Protein AF-X0H592-F1 (afdb_monomer)

Solvent-accessible surface area (backbone atoms only — not comparable to full-atom values): 8873 Å² total; per-residue (Å²): 133,90,79,92,79,86,87,85,85,90,78,90,74,86,79,78,84,74,82,66,89,75,81,61,79,75,79,79,50,75,68,54,50,51,51,51,50,52,49,52,42,53,54,46,51,55,49,40,55,50,32,51,54,51,24,54,48,26,53,52,50,26,52,53,40,50,52,52,36,50,53,44,50,53,54,43,58,42,62,71,67,59,55,44,54,52,52,23,58,76,67,79,44,82,75,58,63,68,62,52,50,53,52,40,54,50,37,53,52,50,40,56,53,37,52,55,50,30,52,50,25,52,52,48,23,57,51,30,50,53,52,35,52,54,43,54,52,50,47,53,51,47,52,53,49,51,51,45,72,74,49,84,76,131

Nearest PDB structures (foldseek):
  3zx6-assembly1_B  TM=8.232E-01  e=5.567E-01  Archaeoglobus fulgidus DSM 4304
  4mh6-assembly1_A  TM=8.043E-01  e=6.590E-01  Vibrio parahaemolyticus RIMD 2210633
  5xg2-assembly1_A  TM=4.471E-01  e=2.024E-01  Pyrococcus yayanosii CH1
  7a0g-assembly1_FFF  TM=4.944E-01  e=1.813E+00  Serratia marcescens

Organism: NCBI:txid1089457

Radius of gyration: 38.1 Å; Cα contacts (8 Å, |Δi|>4): 80; chains: 1; bounding box: 82×70×108 Å

Sequence (154 aa):
MSSHRSGGGSHRRHKKHQSSARDAPRPPSPAQILEETQQMLRELQVQSETYTTQYDYHVREARRLQIMMQSASEERALLSGSAAAVHATRQGRMVDHAEMEARREQLDGEIATLELSIQHYQNASASMNRLWQSVETEIRRLQEEIVALRSPLA

Mean predicted aligned error: 12.54 Å

pLDDT: mean 82.94, std 18.69, range [39.75, 98.5]

Secondary structure (DSSP, 8-state):
--------------------TT-SPPPPPHHHHHHHHHHHHHHHHHHHHHHHHHHHHHHHHHHHHHHHHHHHHHHHHHTSSSHHHHHHHHTT----HHHHHHHHHHHHHHHHHHHHHHHHHHHHHHHHHHHHHHHHHHHHHHHHHHHHHH----

Foldseek 3Di:
DDDDDDDDDDDDDDDDDPPDPVPDPDPDDLVRVLVVLVVVLVVLVVVLVVLVVLLVVLVVVLVVLVVVLVVLVVVLVCLPPPNQVVVCVVVVHDDPNVVSVVSNVVSVVSNVVSVVSSVVSVVSSVVSVVVSVVSVVVSVVSVVVSVCSVDVDD

Structure (mmCIF, N/CA/C/O backbone):
data_AF-X0H592-F1
#
_entry.id   AF-X0H592-F1
#
loop_
_atom_site.group_PDB
_atom_site.id
_atom_site.type_symbol
_atom_site.label_atom_id
_atom_site.label_alt_id
_atom_site.label_comp_id
_atom_site.label_asym_id
_atom_site.label_entity_id
_atom_site.label_seq_id
_atom_site.pdbx_PDB_ins_code
_atom_site.Cartn_x
_atom_site.Cartn_y
_atom_site.Cartn_z
_atom_site.occupancy
_atom_site.B_iso_or_equiv
_atom_site.auth_seq_id
_atom_site.auth_comp_id
_atom_site.auth_asym_id
_atom_site.auth_atom_id
_atom_site.pdbx_PDB_model_num
ATOM 1 N N . MET A 1 1 ? -34.184 -59.784 76.851 1.00 41.06 1 MET A N 1
ATOM 2 C CA . MET A 1 1 ? -33.109 -59.328 75.943 1.00 41.06 1 MET A CA 1
ATOM 3 C C . MET A 1 1 ? -33.772 -58.757 74.690 1.00 41.06 1 MET A C 1
ATOM 5 O O . MET A 1 1 ? -34.705 -59.395 74.231 1.00 41.06 1 MET A O 1
ATOM 9 N N . SER A 1 2 ? -33.363 -57.544 74.284 1.00 39.75 2 SER A N 1
ATOM 10 C CA . SER A 1 2 ? -33.411 -56.837 72.972 1.00 39.75 2 SER A CA 1
ATOM 11 C C . SER A 1 2 ? -34.294 -57.386 71.829 1.00 39.75 2 SER A C 1
ATOM 13 O O . SER A 1 2 ? -34.342 -58.588 71.638 1.00 39.75 2 SER A O 1
ATOM 15 N N . SER A 1 3 ? -34.914 -56.642 70.901 1.00 41.69 3 SER A N 1
ATOM 16 C CA . SER A 1 3 ? -35.037 -55.215 70.532 1.00 41.69 3 SER A CA 1
ATOM 17 C C . SER A 1 3 ? -35.847 -55.146 69.205 1.00 41.69 3 SER A C 1
ATOM 19 O O . SER A 1 3 ? -35.764 -56.101 68.446 1.00 41.69 3 SER A O 1
ATOM 21 N N . HIS A 1 4 ? -36.572 -54.037 68.948 1.00 47.72 4 HIS A N 1
ATOM 22 C CA . HIS A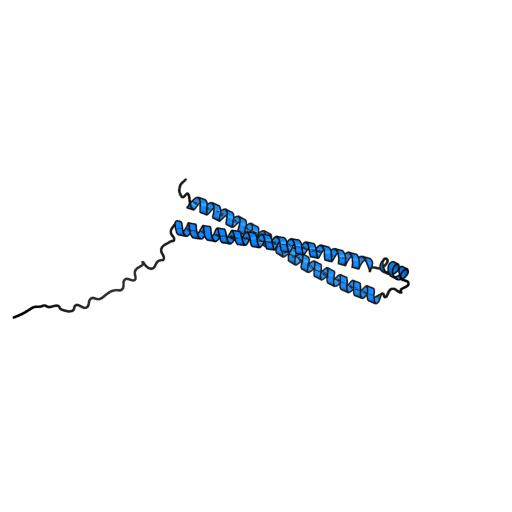 1 4 ? -36.826 -53.286 67.675 1.00 47.72 4 HIS A CA 1
ATOM 23 C C . HIS A 1 4 ? -36.783 -54.003 66.285 1.00 47.72 4 HIS A C 1
ATOM 25 O O . HIS A 1 4 ? -35.933 -54.843 66.063 1.00 47.72 4 HIS A O 1
ATOM 31 N N . ARG A 1 5 ? -37.510 -53.661 65.200 1.00 44.00 5 ARG A N 1
ATOM 32 C CA . ARG A 1 5 ? -38.313 -52.499 64.741 1.00 44.00 5 ARG A CA 1
ATOM 33 C C . ARG A 1 5 ? -38.954 -52.844 63.364 1.00 44.00 5 ARG A C 1
ATOM 35 O O . ARG A 1 5 ? -38.382 -53.638 62.632 1.00 44.00 5 ARG A O 1
ATOM 42 N N . SE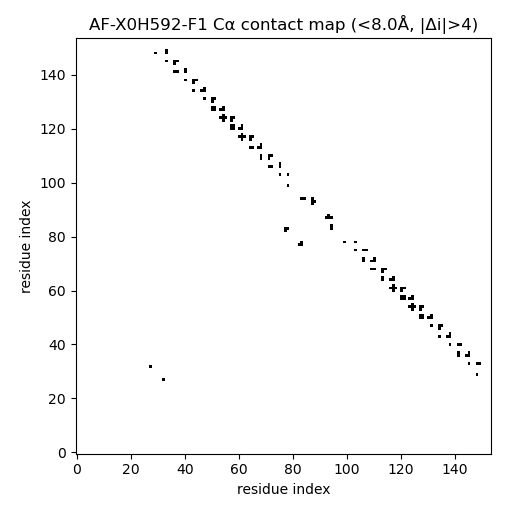R A 1 6 ? -40.071 -52.170 63.043 1.00 43.97 6 SER A N 1
ATOM 43 C CA . SER A 1 6 ? -40.483 -51.508 61.769 1.00 43.97 6 SER A CA 1
ATOM 44 C C . SER A 1 6 ? -40.104 -52.136 60.407 1.00 43.97 6 SER A C 1
ATOM 46 O O . SER A 1 6 ? -38.943 -52.405 60.159 1.00 43.97 6 SER A O 1
ATOM 48 N N . GLY A 1 7 ? -40.980 -52.315 59.410 1.00 41.78 7 GLY A N 1
ATOM 49 C CA . GLY A 1 7 ? -42.107 -51.489 58.953 1.00 41.78 7 GLY A CA 1
ATOM 50 C C . GLY A 1 7 ? -41.756 -50.820 57.607 1.00 41.78 7 GLY A C 1
ATOM 51 O O . GLY A 1 7 ? -40.689 -50.228 57.503 1.00 41.78 7 GLY A O 1
ATOM 52 N N . GLY A 1 8 ? -42.648 -50.868 56.604 1.00 41.22 8 GLY A N 1
ATOM 53 C CA . GLY A 1 8 ? -42.624 -49.919 55.472 1.00 41.22 8 GLY A CA 1
ATOM 54 C C . GLY A 1 8 ? -42.809 -50.511 54.072 1.00 41.22 8 GLY A C 1
ATOM 55 O O . GLY A 1 8 ? -41.870 -51.025 53.472 1.00 41.22 8 GLY A O 1
ATOM 56 N N . GLY A 1 9 ? -44.025 -50.375 53.533 1.00 43.91 9 GLY A N 1
ATOM 57 C CA . GLY A 1 9 ? -44.392 -50.736 52.164 1.00 43.91 9 GLY A CA 1
ATOM 58 C C . GLY A 1 9 ? -43.769 -49.836 51.089 1.00 43.91 9 GLY A C 1
ATOM 59 O O . GLY A 1 9 ? -43.573 -48.636 51.274 1.00 43.91 9 GLY A O 1
ATOM 60 N N . SER A 1 10 ? -43.485 -50.438 49.933 1.00 46.16 10 SER A N 1
ATOM 61 C CA . SER A 1 10 ? -42.954 -49.764 48.746 1.00 46.16 10 SER A CA 1
ATOM 62 C C . SER A 1 10 ? -44.079 -49.202 47.869 1.00 46.16 10 SER A C 1
ATOM 64 O O . SER A 1 10 ? -44.798 -49.947 47.206 1.00 46.16 10 SER A O 1
ATOM 66 N N . HIS A 1 11 ? -44.193 -47.874 47.808 1.00 45.72 11 HIS A N 1
ATOM 67 C CA . HIS A 1 11 ? -44.937 -47.157 46.771 1.00 45.72 11 HIS A CA 1
ATOM 68 C C . HIS A 1 11 ? -43.968 -46.642 45.699 1.00 45.72 11 HIS A C 1
ATOM 70 O O . HIS A 1 11 ? -43.180 -45.725 45.935 1.00 45.72 11 HIS A O 1
ATOM 76 N N . ARG A 1 12 ? -44.041 -47.219 44.492 1.00 48.69 12 ARG A N 1
ATOM 77 C CA . ARG A 1 12 ? -43.371 -46.697 43.293 1.00 48.69 12 ARG A CA 1
ATOM 78 C C . ARG A 1 12 ? -44.110 -45.450 42.808 1.00 48.69 12 ARG A C 1
ATOM 80 O O . ARG A 1 12 ? -45.188 -45.536 42.230 1.00 48.69 12 ARG A O 1
ATOM 87 N N . ARG A 1 13 ? -43.519 -44.283 43.060 1.00 51.75 13 ARG A N 1
ATOM 88 C CA . ARG A 1 13 ? -44.017 -42.977 42.618 1.00 51.75 13 ARG A CA 1
ATOM 89 C C . ARG A 1 13 ? -43.410 -42.635 41.252 1.00 51.75 13 ARG A C 1
ATOM 91 O O . ARG A 1 13 ? -42.194 -42.503 41.132 1.00 51.75 13 ARG A O 1
ATOM 98 N N . HIS A 1 14 ? -44.264 -42.482 40.240 1.00 53.66 14 HIS A N 1
ATOM 99 C CA . HIS A 1 14 ? -43.930 -41.883 38.945 1.00 53.66 14 HIS A CA 1
ATOM 100 C C . HIS A 1 14 ? -43.238 -40.522 39.138 1.00 53.66 14 HIS A C 1
ATOM 102 O O . HIS A 1 14 ? -43.826 -39.610 39.720 1.00 53.66 14 HIS A O 1
ATOM 108 N N . LYS A 1 15 ? -42.023 -40.354 38.603 1.00 51.34 15 LYS A N 1
ATOM 109 C CA . LYS A 1 15 ? -41.426 -39.032 38.371 1.00 51.34 15 LYS A CA 1
ATOM 110 C C . LYS A 1 15 ? -41.654 -38.648 36.910 1.00 51.34 15 LYS A C 1
ATOM 112 O O . LYS A 1 15 ? -40.985 -39.153 36.016 1.00 51.34 15 LYS A O 1
ATOM 117 N N . LYS A 1 16 ? -42.618 -37.753 36.680 1.00 51.12 16 LYS A N 1
ATOM 118 C CA . LYS A 1 16 ? -42.683 -36.946 35.457 1.00 51.12 16 LYS A CA 1
ATOM 119 C C . LYS A 1 16 ? -41.455 -36.034 35.455 1.00 51.12 16 LYS A C 1
ATOM 121 O O . LYS A 1 16 ? -41.311 -35.210 36.355 1.00 51.12 16 LYS A O 1
ATOM 126 N N . HIS A 1 17 ? -40.575 -36.207 34.475 1.00 46.69 17 HIS A N 1
ATOM 127 C CA . HIS A 1 17 ? -39.509 -35.257 34.182 1.00 46.69 17 HIS A CA 1
ATOM 128 C C . HIS A 1 17 ? -40.150 -33.946 33.709 1.00 46.69 17 HIS A C 1
ATOM 130 O O . HIS A 1 17 ? -40.603 -33.841 32.575 1.00 46.69 17 HIS A O 1
ATOM 136 N N . GLN A 1 18 ? -40.234 -32.959 34.601 1.00 50.28 18 GLN A N 1
ATOM 137 C CA . GLN A 1 18 ? -40.349 -31.561 34.202 1.00 50.28 18 GLN A CA 1
ATOM 138 C C . GLN A 1 18 ? -38.944 -31.113 33.801 1.00 50.28 18 GLN A C 1
ATOM 140 O O . GLN A 1 18 ? -38.093 -30.885 34.658 1.00 50.28 18 GLN A O 1
ATOM 145 N N . SER A 1 19 ? -38.685 -31.065 32.497 1.00 50.72 19 SER A N 1
ATOM 146 C CA . SER A 1 19 ? -37.524 -30.396 31.917 1.00 50.72 19 SER A CA 1
ATOM 147 C C . SER A 1 19 ? -37.593 -28.920 32.300 1.00 50.72 19 SER A C 1
ATOM 149 O O . SER A 1 19 ? -38.431 -28.169 31.801 1.00 50.72 19 SER A O 1
ATOM 151 N N . SER A 1 20 ? -36.776 -28.537 33.275 1.00 52.94 20 SER A N 1
ATOM 152 C CA . SER A 1 20 ? -36.720 -27.182 33.793 1.00 52.94 20 SER A CA 1
ATOM 153 C C . SER A 1 20 ? -36.214 -26.233 32.716 1.00 52.94 20 SER A C 1
ATOM 155 O O . SER A 1 20 ? -35.123 -26.430 32.191 1.00 52.94 20 SER A O 1
ATOM 157 N N . ALA A 1 21 ? -36.930 -25.135 32.500 1.00 53.97 21 ALA A N 1
ATOM 158 C CA . ALA A 1 21 ? -36.465 -23.939 31.794 1.00 53.97 21 ALA A CA 1
ATOM 159 C C . ALA A 1 21 ? -35.271 -23.229 32.497 1.00 53.97 21 ALA A C 1
ATOM 161 O O . ALA A 1 21 ? -35.096 -22.023 32.367 1.00 53.97 21 ALA A O 1
ATOM 162 N N . ARG A 1 22 ? -34.481 -23.962 33.298 1.00 53.47 22 ARG A N 1
ATOM 163 C CA . ARG A 1 22 ? -33.321 -23.490 34.070 1.00 53.47 22 ARG A CA 1
ATOM 164 C C . ARG A 1 22 ? -31.997 -23.585 33.311 1.00 53.47 22 ARG A C 1
ATOM 166 O O . ARG A 1 22 ? -31.020 -23.045 33.809 1.00 53.47 22 ARG A O 1
ATOM 173 N N . ASP A 1 23 ? -31.984 -24.203 32.133 1.00 57.88 23 ASP A N 1
ATOM 174 C CA . ASP A 1 23 ? -30.788 -24.308 31.284 1.00 57.88 23 ASP A CA 1
ATOM 175 C C . ASP A 1 23 ? -30.651 -23.148 30.281 1.00 57.88 23 ASP A C 1
ATOM 177 O O . ASP A 1 23 ? -29.829 -23.203 29.370 1.00 57.88 23 ASP A O 1
ATOM 181 N N . ALA A 1 24 ? -31.436 -22.075 30.431 1.00 62.97 24 ALA A N 1
ATOM 182 C CA . ALA A 1 24 ? -31.179 -20.850 29.684 1.00 62.97 24 ALA A CA 1
ATOM 183 C C . ALA A 1 24 ? -29.922 -20.170 30.265 1.00 62.97 24 ALA A C 1
ATOM 185 O O . ALA A 1 24 ? -29.905 -19.887 31.470 1.00 62.97 24 ALA A O 1
ATOM 186 N N . PRO A 1 25 ? -28.873 -19.903 29.460 1.00 74.81 25 PRO A N 1
ATOM 187 C CA . PRO A 1 25 ? -27.697 -19.193 29.941 1.00 74.81 25 PRO A CA 1
ATOM 188 C C . PRO A 1 25 ? -28.121 -17.843 30.521 1.00 74.81 25 PRO A C 1
ATOM 190 O O . PRO A 1 25 ? -28.880 -17.087 29.910 1.00 74.81 25 PRO A O 1
ATOM 193 N N . ARG A 1 26 ? -27.671 -17.570 31.748 1.00 73.50 26 ARG A N 1
ATOM 194 C CA . ARG A 1 26 ? -27.969 -16.315 32.437 1.00 73.50 26 ARG A CA 1
ATOM 195 C C . ARG A 1 26 ? -27.341 -15.166 31.636 1.00 73.50 26 ARG A C 1
ATOM 197 O O . ARG A 1 26 ? -26.183 -15.304 31.244 1.00 73.50 26 ARG A O 1
ATOM 204 N N . PRO A 1 27 ? -28.059 -14.053 31.402 1.00 81.81 27 PRO A N 1
ATOM 205 C CA . PRO A 1 27 ? -27.476 -12.906 30.719 1.00 81.81 27 PRO A CA 1
ATOM 206 C C . PRO A 1 27 ? -26.249 -12.389 31.492 1.00 81.81 27 PRO A C 1
ATOM 208 O O . PRO A 1 27 ? -26.236 -12.482 32.729 1.00 81.81 27 PRO A O 1
ATOM 211 N N . PRO A 1 28 ? -25.230 -11.868 30.785 1.00 85.00 28 PRO A N 1
ATOM 212 C CA . PRO A 1 28 ? -24.008 -11.382 31.407 1.00 85.00 28 PRO A CA 1
ATOM 213 C C . PRO A 1 28 ? -24.308 -10.222 32.359 1.00 85.00 28 PRO A C 1
ATOM 215 O O . PRO A 1 28 ? -25.200 -9.400 32.133 1.00 85.00 28 PRO A O 1
ATOM 218 N N . SER A 1 29 ? -23.573 -10.175 33.466 1.00 88.75 29 SER A N 1
ATOM 219 C CA . SER A 1 29 ? -23.656 -9.070 34.418 1.00 88.75 29 SER A CA 1
ATOM 220 C C . SER A 1 29 ? -23.018 -7.799 33.841 1.00 88.75 29 SER A C 1
ATOM 222 O O . SER A 1 29 ? -22.109 -7.899 33.019 1.00 88.75 29 SER A O 1
ATOM 224 N N . PRO A 1 30 ? -23.401 -6.598 34.313 1.00 87.12 30 PRO A N 1
ATOM 225 C CA . PRO A 1 30 ? -22.778 -5.348 33.869 1.00 87.12 30 PRO A CA 1
ATOM 226 C C . PRO A 1 30 ? -21.249 -5.323 34.027 1.00 87.12 30 PRO A C 1
ATOM 228 O O . PRO A 1 30 ? -20.552 -4.747 33.201 1.00 87.12 30 PRO A O 1
ATOM 231 N N . ALA A 1 31 ? -20.719 -5.984 35.062 1.00 88.56 31 ALA A N 1
ATOM 232 C CA . ALA A 1 31 ? -19.278 -6.111 35.273 1.00 88.56 31 ALA A CA 1
ATOM 233 C C . ALA A 1 31 ? -18.605 -7.006 34.218 1.00 88.56 31 ALA A C 1
ATOM 235 O O . ALA A 1 31 ? -17.525 -6.666 33.749 1.00 88.56 31 ALA A O 1
ATOM 236 N N . GLN A 1 32 ? -19.260 -8.105 33.820 1.00 91.19 32 GLN A N 1
ATOM 237 C CA . GLN A 1 32 ? -18.776 -8.976 32.740 1.00 91.19 32 GLN A CA 1
ATOM 238 C C . GLN A 1 32 ? -18.785 -8.245 31.398 1.00 91.19 32 GLN A C 1
ATOM 240 O O . GLN A 1 32 ? -17.786 -8.279 30.693 1.00 91.19 32 GLN A O 1
ATOM 245 N N . ILE A 1 33 ? -19.859 -7.506 31.099 1.00 91.06 33 ILE A N 1
ATOM 246 C CA . ILE A 1 33 ? -19.939 -6.675 29.889 1.00 91.06 33 ILE A CA 1
ATOM 247 C C . ILE A 1 33 ? -18.790 -5.660 29.881 1.00 91.06 33 ILE A C 1
ATOM 249 O O . ILE A 1 33 ? -18.053 -5.573 28.912 1.00 91.06 33 ILE A O 1
ATOM 253 N N . LEU A 1 34 ? -18.573 -4.940 30.987 1.00 92.50 34 LEU A N 1
ATOM 254 C CA . LEU A 1 34 ? -17.489 -3.962 31.089 1.00 92.50 34 LEU A CA 1
ATOM 255 C C . LEU A 1 34 ? -16.096 -4.585 30.887 1.00 92.50 34 LEU A C 1
ATOM 257 O O . LEU A 1 34 ? -15.230 -3.955 30.278 1.00 92.50 34 LEU A O 1
ATOM 261 N N . GLU A 1 35 ? -15.859 -5.782 31.425 1.00 94.62 35 GLU A N 1
ATOM 262 C CA . GLU A 1 35 ? -14.597 -6.507 31.258 1.00 94.62 35 GLU A CA 1
ATOM 263 C C . GLU A 1 35 ? -14.385 -6.935 29.799 1.00 94.62 35 GLU A C 1
ATOM 265 O O . GLU A 1 35 ? -13.311 -6.690 29.243 1.00 94.62 35 GLU A O 1
ATOM 270 N N . GLU A 1 36 ? -15.420 -7.482 29.157 1.00 94.50 36 GLU A N 1
ATOM 271 C CA . GLU A 1 36 ? -15.417 -7.849 27.737 1.00 94.50 36 GLU A CA 1
ATOM 272 C C . GLU A 1 36 ? -15.168 -6.622 26.842 1.00 94.50 36 GLU A C 1
ATOM 274 O O . GLU A 1 36 ? -14.276 -6.649 25.993 1.00 94.50 36 GLU A O 1
ATOM 279 N N . THR A 1 37 ? -15.859 -5.501 27.080 1.00 93.75 37 THR A N 1
ATOM 280 C CA . THR A 1 37 ? -15.673 -4.243 26.333 1.00 93.75 37 THR A CA 1
ATOM 281 C C . THR A 1 37 ? -14.254 -3.689 26.489 1.00 93.75 37 THR A C 1
ATOM 283 O O . THR A 1 37 ? -13.646 -3.239 25.516 1.00 93.75 37 THR A O 1
ATOM 286 N N . GLN A 1 38 ? -13.674 -3.752 27.692 1.00 95.00 38 GLN A N 1
ATOM 287 C CA . GLN A 1 38 ? -12.283 -3.338 27.923 1.00 95.00 38 GLN A CA 1
ATOM 288 C C . GLN A 1 38 ? -11.274 -4.262 27.241 1.00 95.00 38 GLN A C 1
ATOM 290 O O . GLN A 1 38 ? -10.233 -3.790 26.780 1.00 95.00 38 GLN A O 1
ATOM 295 N N . GLN A 1 39 ? -11.556 -5.564 27.188 1.00 97.00 39 GLN A N 1
ATOM 296 C CA . GLN A 1 39 ? -10.714 -6.517 26.478 1.00 97.00 39 GLN A CA 1
ATOM 297 C C . GLN A 1 39 ? -10.734 -6.248 24.970 1.00 97.00 39 GLN A C 1
ATOM 299 O O . GLN A 1 39 ? -9.665 -6.110 24.377 1.00 97.00 39 GLN A O 1
ATOM 304 N N . MET A 1 40 ? -11.919 -6.063 24.381 1.00 96.25 40 MET A N 1
ATOM 305 C CA . MET A 1 40 ? -12.061 -5.690 22.969 1.00 96.25 40 MET A CA 1
ATOM 306 C C . MET A 1 40 ? -11.339 -4.377 22.649 1.00 96.25 40 MET A C 1
ATOM 308 O O . MET A 1 40 ? -10.633 -4.289 21.648 1.00 96.25 40 MET A O 1
ATOM 312 N N . LEU A 1 41 ? -11.445 -3.368 23.523 1.00 97.06 41 LEU A N 1
ATOM 313 C CA . LEU A 1 41 ? -10.736 -2.098 23.348 1.00 97.06 41 LEU A CA 1
ATOM 314 C C . LEU A 1 41 ? -9.215 -2.300 23.264 1.00 97.06 41 LEU A C 1
ATOM 316 O O . LEU A 1 41 ? -8.577 -1.733 22.378 1.00 97.06 41 LEU A O 1
ATOM 320 N N . ARG A 1 42 ? -8.633 -3.117 24.152 1.00 97.69 42 ARG A N 1
ATOM 321 C CA . ARG A 1 42 ? -7.190 -3.420 24.129 1.00 97.69 42 ARG A CA 1
ATOM 322 C C . ARG A 1 42 ? -6.778 -4.117 22.835 1.00 97.69 42 ARG A C 1
ATOM 324 O O . ARG A 1 42 ? -5.750 -3.777 22.258 1.00 97.69 42 ARG A O 1
ATOM 331 N N . GLU A 1 43 ? -7.574 -5.073 22.369 1.00 97.56 43 GLU A N 1
ATOM 332 C CA . GLU A 1 43 ? -7.305 -5.797 21.123 1.00 97.56 43 GLU A CA 1
ATOM 333 C C . GLU A 1 43 ? -7.347 -4.867 19.906 1.00 97.56 43 GLU A C 1
ATOM 335 O O . GLU A 1 43 ? -6.436 -4.897 19.076 1.00 97.56 43 GLU A O 1
ATOM 340 N N . LEU A 1 44 ? -8.347 -3.985 19.832 1.00 97.06 44 LEU A N 1
ATOM 341 C CA . LEU A 1 44 ? -8.450 -2.994 18.762 1.00 97.06 44 LEU A CA 1
ATOM 342 C C . LEU A 1 44 ? -7.302 -1.979 18.789 1.00 97.06 44 LEU A C 1
ATOM 344 O O . LEU A 1 44 ? -6.806 -1.600 17.732 1.00 97.06 44 LEU A O 1
ATOM 348 N N . GLN A 1 45 ? -6.831 -1.568 19.970 1.00 96.69 45 GLN A N 1
ATOM 349 C CA . GLN A 1 45 ? -5.664 -0.686 20.092 1.00 96.69 45 GLN A CA 1
ATOM 350 C C . GLN A 1 45 ? -4.401 -1.332 19.503 1.00 96.69 45 GLN A C 1
ATOM 352 O O . GLN A 1 45 ? -3.718 -0.710 18.690 1.00 96.69 45 GLN A O 1
ATOM 357 N N . VAL A 1 46 ? -4.144 -2.607 19.815 1.00 97.31 46 VAL A N 1
ATOM 358 C CA . VAL A 1 46 ? -3.022 -3.367 19.229 1.00 97.31 46 VAL A CA 1
ATOM 359 C C . VAL A 1 46 ? -3.172 -3.510 17.708 1.00 97.31 46 VAL A C 1
ATOM 361 O O . VAL A 1 46 ? -2.195 -3.399 16.958 1.00 97.31 46 VAL A O 1
ATOM 364 N N . GLN A 1 47 ? -4.395 -3.728 17.217 1.00 95.88 47 GLN A N 1
ATOM 365 C CA . GLN A 1 47 ? -4.663 -3.767 15.777 1.00 95.88 47 GLN A CA 1
ATOM 366 C C . GLN A 1 47 ? -4.422 -2.408 15.105 1.00 95.88 47 GLN A C 1
ATOM 368 O O . GLN A 1 47 ? -3.831 -2.375 14.026 1.00 95.88 47 GLN A O 1
ATOM 373 N N . SER A 1 48 ? -4.804 -1.295 15.741 1.00 96.00 48 SER A N 1
ATOM 374 C CA . SER A 1 48 ? -4.561 0.064 15.230 1.00 96.00 48 SER A CA 1
ATOM 375 C C . SER A 1 48 ? -3.062 0.341 15.049 1.00 96.00 48 SER A C 1
ATOM 377 O O . SER A 1 48 ? -2.629 0.803 13.986 1.00 96.00 48 SER A O 1
ATOM 379 N N . GLU A 1 49 ? -2.240 -0.033 16.033 1.00 95.94 49 GLU A N 1
ATOM 380 C CA . GLU A 1 49 ? -0.775 0.075 15.953 1.00 95.94 49 GLU A CA 1
ATOM 381 C C . GLU A 1 49 ? -0.195 -0.783 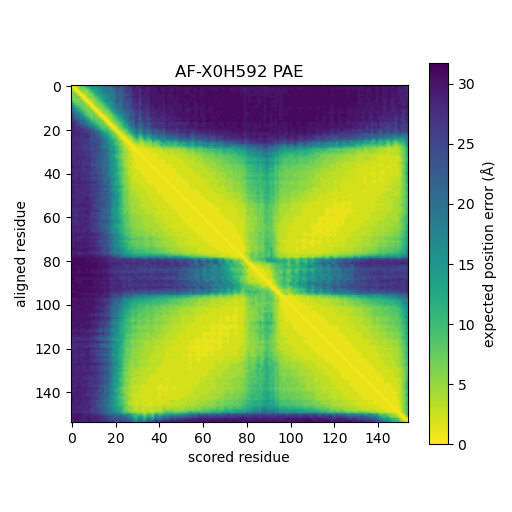14.818 1.00 95.94 49 GLU A C 1
ATOM 383 O O . GLU A 1 49 ? 0.681 -0.346 14.058 1.00 95.94 49 GLU A O 1
ATOM 388 N N . THR A 1 50 ? -0.727 -1.997 14.655 1.00 96.19 50 THR A N 1
ATOM 389 C CA . THR A 1 50 ? -0.325 -2.914 13.582 1.00 96.19 50 THR A CA 1
ATOM 390 C C . THR A 1 50 ? -0.649 -2.331 12.206 1.00 96.19 50 THR A C 1
ATOM 392 O O . THR A 1 50 ? 0.217 -2.309 11.328 1.00 96.19 50 THR A O 1
ATOM 395 N N . TYR A 1 51 ? -1.862 -1.807 12.011 1.00 95.88 51 TYR A N 1
ATOM 396 C CA . TYR A 1 51 ? -2.270 -1.185 10.750 1.00 95.88 51 TYR A CA 1
ATOM 397 C C . TYR A 1 51 ? -1.478 0.078 10.437 1.00 95.88 51 TYR A C 1
ATOM 399 O O . TYR A 1 51 ? -1.105 0.278 9.282 1.00 95.88 51 TYR A O 1
ATOM 407 N N . THR A 1 52 ? -1.143 0.881 11.446 1.00 95.81 52 THR A N 1
ATOM 408 C CA . THR A 1 52 ? -0.270 2.051 11.275 1.00 95.81 52 THR A CA 1
ATOM 409 C C . THR A 1 52 ? 1.110 1.629 10.765 1.00 95.81 52 THR A C 1
ATOM 411 O O . THR A 1 52 ? 1.605 2.153 9.768 1.00 95.81 52 THR A O 1
ATOM 414 N N . THR A 1 53 ? 1.699 0.600 11.379 1.00 97.25 53 THR A N 1
ATOM 415 C CA . THR A 1 53 ? 3.011 0.068 10.975 1.00 97.25 53 THR A CA 1
ATOM 416 C C . THR A 1 53 ? 2.996 -0.483 9.544 1.00 97.25 53 THR A C 1
ATOM 418 O O . THR A 1 53 ? 3.927 -0.242 8.770 1.00 97.25 53 THR A O 1
ATOM 421 N N . GLN A 1 54 ? 1.937 -1.209 9.171 1.00 97.19 54 GLN A N 1
ATOM 422 C CA . GLN A 1 54 ? 1.762 -1.751 7.819 1.00 97.19 54 GLN A CA 1
ATOM 423 C C . GLN A 1 54 ? 1.533 -0.649 6.780 1.00 97.19 54 GLN A C 1
ATOM 425 O O . GLN A 1 54 ? 2.143 -0.677 5.711 1.00 97.19 54 GLN A O 1
ATOM 430 N N . TYR A 1 55 ? 0.707 0.349 7.100 1.00 97.94 55 TYR A N 1
ATOM 431 C CA . TYR A 1 55 ? 0.500 1.526 6.262 1.00 97.94 55 TYR A CA 1
ATOM 432 C C . TYR A 1 55 ? 1.828 2.228 5.960 1.00 97.94 55 TYR A C 1
ATOM 434 O O . TYR A 1 55 ? 2.180 2.414 4.791 1.00 97.94 55 TYR A O 1
ATOM 442 N N . ASP A 1 56 ? 2.602 2.538 7.001 1.00 97.75 56 ASP A N 1
ATOM 443 C CA . ASP A 1 56 ? 3.887 3.219 6.866 1.00 97.75 56 ASP A CA 1
ATOM 444 C C . ASP A 1 56 ? 4.883 2.403 6.038 1.00 97.75 56 ASP A C 1
ATOM 446 O O . ASP A 1 56 ? 5.639 2.954 5.233 1.00 97.75 56 ASP A O 1
ATOM 450 N N . TYR A 1 57 ? 4.882 1.079 6.206 1.00 98.19 57 TYR A N 1
ATOM 451 C CA . TYR A 1 57 ? 5.677 0.179 5.379 1.00 98.19 57 TYR A CA 1
ATOM 452 C C . TYR A 1 57 ? 5.296 0.285 3.896 1.00 98.19 57 TYR A C 1
ATOM 454 O O . TYR A 1 57 ? 6.172 0.530 3.066 1.00 98.19 57 TYR A O 1
ATOM 462 N N . HIS A 1 58 ? 4.010 0.172 3.556 1.00 98.00 58 HIS A N 1
ATOM 463 C CA . HIS A 1 58 ? 3.551 0.241 2.167 1.00 98.00 58 HIS A CA 1
ATOM 464 C C . HIS A 1 58 ? 3.838 1.600 1.518 1.00 98.00 58 HIS A C 1
ATOM 466 O O . HIS A 1 58 ? 4.246 1.654 0.358 1.00 98.00 58 HIS A O 1
ATOM 472 N N . VAL A 1 59 ? 3.690 2.700 2.262 1.00 98.12 59 VAL A N 1
ATOM 473 C CA . VAL A 1 59 ? 4.028 4.047 1.776 1.00 98.12 59 VAL A CA 1
ATOM 474 C C . VAL A 1 59 ? 5.524 4.172 1.484 1.00 98.12 59 VAL A C 1
ATOM 476 O O . VAL A 1 59 ? 5.906 4.677 0.423 1.00 98.12 59 VAL A O 1
ATOM 479 N N . ARG A 1 60 ? 6.387 3.696 2.393 1.00 98.44 60 ARG A N 1
ATOM 480 C CA . ARG A 1 60 ? 7.842 3.705 2.173 1.00 98.44 60 ARG A CA 1
ATOM 481 C C . ARG A 1 60 ? 8.233 2.862 0.967 1.00 98.44 60 ARG A C 1
ATOM 483 O O . ARG A 1 60 ? 9.063 3.301 0.173 1.00 98.44 60 ARG A O 1
ATOM 490 N N . GLU A 1 61 ? 7.627 1.691 0.814 1.00 98.38 61 GLU A N 1
ATOM 491 C CA . GLU A 1 61 ? 7.956 0.774 -0.271 1.00 98.38 61 GLU A CA 1
ATOM 492 C C . GLU A 1 61 ? 7.509 1.315 -1.634 1.00 98.38 61 GLU A C 1
ATOM 494 O O . GLU A 1 61 ? 8.305 1.334 -2.572 1.00 98.38 61 GLU A O 1
ATOM 499 N N . ALA A 1 62 ? 6.305 1.890 -1.728 1.00 98.38 62 ALA A N 1
ATOM 500 C CA . ALA A 1 62 ? 5.861 2.587 -2.935 1.00 98.38 62 ALA A CA 1
ATOM 501 C C . ALA A 1 62 ? 6.838 3.706 -3.335 1.00 98.38 62 ALA A C 1
ATOM 503 O O . ALA A 1 62 ? 7.213 3.819 -4.502 1.00 98.38 62 ALA A O 1
ATOM 504 N N . ARG A 1 63 ? 7.311 4.502 -2.365 1.00 98.31 63 ARG A N 1
ATOM 505 C CA . ARG A 1 63 ? 8.286 5.573 -2.618 1.00 98.31 63 ARG A CA 1
ATOM 506 C C . ARG A 1 63 ? 9.643 5.033 -3.073 1.00 98.31 63 ARG A C 1
ATOM 508 O O . ARG A 1 63 ? 10.251 5.596 -3.980 1.00 98.31 63 ARG A O 1
ATOM 515 N N . ARG A 1 64 ? 10.123 3.945 -2.465 1.00 98.38 64 ARG A N 1
ATOM 516 C CA . ARG A 1 64 ? 11.373 3.280 -2.860 1.00 98.38 64 ARG A CA 1
ATOM 517 C C . ARG A 1 64 ? 11.308 2.816 -4.315 1.00 98.38 64 ARG A C 1
ATOM 519 O O . ARG A 1 64 ? 12.233 3.075 -5.080 1.00 98.38 64 ARG A O 1
ATOM 526 N N . LEU A 1 65 ? 10.204 2.180 -4.700 1.00 98.44 65 LEU A N 1
ATOM 527 C CA . LEU A 1 65 ? 9.988 1.704 -6.065 1.00 98.44 65 LEU A CA 1
ATOM 528 C C . LEU A 1 65 ? 9.855 2.854 -7.071 1.00 98.44 65 LEU A C 1
ATOM 530 O O . LEU A 1 65 ? 10.392 2.754 -8.167 1.00 98.44 65 LEU A O 1
ATOM 534 N N . GLN A 1 66 ? 9.223 3.972 -6.696 1.00 98.12 66 GLN A N 1
ATOM 535 C CA . GLN A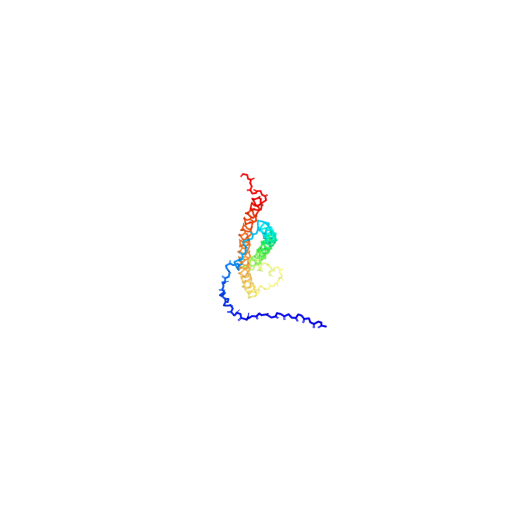 1 66 ? 9.170 5.175 -7.539 1.00 98.12 66 GLN A CA 1
ATOM 536 C C . GLN A 1 66 ? 10.565 5.726 -7.857 1.00 98.12 66 GLN A C 1
ATOM 538 O O . GLN A 1 66 ? 10.825 6.097 -8.998 1.00 98.12 66 GLN A O 1
ATOM 543 N N . ILE A 1 67 ? 11.478 5.730 -6.880 1.00 98.25 67 ILE A N 1
ATOM 544 C CA . ILE A 1 67 ? 12.874 6.146 -7.096 1.00 98.25 67 ILE A CA 1
ATOM 545 C C . ILE A 1 67 ? 13.575 5.191 -8.073 1.00 98.25 67 ILE A C 1
ATOM 547 O O . ILE A 1 67 ? 14.263 5.640 -8.987 1.00 98.25 67 ILE A O 1
ATOM 551 N N . MET A 1 68 ? 13.375 3.877 -7.919 1.00 97.94 68 MET A N 1
ATOM 552 C CA . MET A 1 68 ? 13.931 2.888 -8.852 1.00 97.94 68 MET A CA 1
ATOM 553 C C . MET A 1 68 ? 13.387 3.072 -10.271 1.00 97.94 68 MET A C 1
ATOM 555 O O . MET A 1 68 ? 14.151 3.047 -11.230 1.00 97.94 68 MET A O 1
ATOM 559 N N . MET A 1 69 ? 12.081 3.302 -10.404 1.00 98.06 69 MET A N 1
ATOM 560 C CA . MET A 1 69 ? 11.422 3.513 -11.692 1.00 98.06 69 MET A CA 1
ATOM 561 C C . MET A 1 69 ? 11.925 4.782 -12.381 1.00 98.06 69 MET A C 1
ATOM 563 O O . MET A 1 69 ? 12.156 4.774 -13.590 1.00 98.06 69 MET A O 1
ATOM 567 N N . GLN A 1 70 ? 12.143 5.857 -11.618 1.00 97.06 70 GLN A N 1
ATOM 568 C CA . GLN A 1 70 ? 12.757 7.078 -12.132 1.00 97.06 70 GLN A CA 1
ATOM 569 C C . GLN A 1 70 ? 14.174 6.802 -12.652 1.00 97.06 70 GLN A C 1
ATOM 571 O O . GLN A 1 70 ? 14.477 7.163 -13.786 1.00 97.06 70 GLN A O 1
ATOM 576 N N . SER A 1 71 ? 15.005 6.097 -11.879 1.00 96.19 71 SER A N 1
ATOM 577 C CA . SER A 1 71 ? 16.360 5.722 -12.304 1.00 96.19 71 SER A CA 1
ATOM 578 C C . SER A 1 71 ? 16.356 4.878 -13.584 1.00 96.19 71 SER A C 1
ATOM 580 O O . SER A 1 71 ? 17.144 5.140 -14.489 1.00 96.19 71 SER A O 1
ATOM 582 N N . ALA A 1 72 ? 15.461 3.890 -13.686 1.00 95.12 72 ALA A N 1
ATOM 583 C CA . ALA A 1 72 ? 15.325 3.059 -14.882 1.00 95.12 72 ALA A CA 1
ATOM 584 C C . ALA A 1 72 ? 14.856 3.879 -16.097 1.00 95.12 72 ALA A C 1
ATOM 586 O O . ALA A 1 72 ? 15.347 3.694 -17.209 1.00 95.12 72 ALA A O 1
ATOM 587 N N . SER A 1 73 ? 13.945 4.832 -15.883 1.00 94.31 73 SER A N 1
ATOM 588 C CA . SER A 1 73 ? 13.443 5.728 -16.932 1.00 94.31 73 SER A CA 1
ATOM 589 C C . SER A 1 73 ? 14.522 6.685 -17.444 1.00 94.31 73 SER A C 1
ATOM 591 O O . SER A 1 73 ? 14.617 6.923 -18.649 1.00 94.31 73 SER A O 1
ATOM 593 N N . GLU A 1 74 ? 15.354 7.214 -16.545 1.00 92.00 74 GLU A N 1
ATOM 594 C CA . GLU A 1 74 ? 16.506 8.053 -16.887 1.00 92.00 74 GLU A CA 1
ATOM 595 C C . GLU A 1 74 ? 17.551 7.258 -17.682 1.00 92.00 74 GLU A C 1
ATOM 597 O O . GLU A 1 74 ? 17.991 7.713 -18.739 1.00 92.00 74 GLU A O 1
ATOM 602 N N . GLU A 1 75 ? 17.890 6.040 -17.243 1.00 90.19 75 GLU A N 1
ATOM 603 C CA . GLU A 1 75 ? 18.801 5.149 -17.976 1.00 90.19 75 GLU A CA 1
ATOM 604 C C . GLU A 1 75 ? 18.264 4.838 -19.379 1.00 90.19 75 GLU A C 1
ATOM 606 O O . GLU A 1 75 ? 18.970 4.986 -20.381 1.00 90.19 75 GLU A O 1
ATOM 611 N N . ARG A 1 76 ? 16.978 4.493 -19.473 1.00 89.81 76 ARG A N 1
ATOM 612 C CA . ARG A 1 76 ? 16.299 4.220 -20.741 1.00 89.81 76 ARG A CA 1
ATOM 613 C C . ARG A 1 76 ? 16.348 5.425 -21.684 1.00 89.81 76 ARG A C 1
ATOM 615 O O . ARG A 1 76 ? 16.584 5.261 -22.882 1.00 89.81 76 ARG A O 1
ATOM 622 N N . ALA A 1 77 ? 16.156 6.639 -21.167 1.00 86.25 77 ALA A N 1
ATOM 623 C CA . ALA A 1 77 ? 16.222 7.862 -21.964 1.00 86.25 77 ALA A CA 1
ATOM 624 C C . ALA A 1 77 ? 17.627 8.097 -22.546 1.00 86.25 77 ALA A C 1
ATOM 626 O O . ALA A 1 77 ? 17.753 8.467 -23.719 1.00 86.25 77 ALA A O 1
ATOM 627 N N . LEU A 1 78 ? 18.683 7.819 -21.773 1.00 83.25 78 LEU A N 1
ATOM 628 C CA . LEU A 1 78 ? 20.078 7.949 -22.211 1.00 83.25 78 LEU A CA 1
ATOM 629 C C . LEU A 1 78 ? 20.445 6.972 -23.345 1.00 83.25 78 LEU A C 1
ATOM 631 O O . LEU A 1 78 ? 21.298 7.281 -24.182 1.00 83.25 78 LEU A O 1
ATOM 635 N N . LEU A 1 79 ? 19.768 5.827 -23.434 1.00 79.44 79 LEU A N 1
ATOM 636 C CA . LEU A 1 79 ? 19.981 4.843 -24.502 1.00 79.44 79 LEU A CA 1
ATOM 637 C C . LEU A 1 79 ? 19.294 5.207 -25.835 1.00 79.44 79 LEU A C 1
ATOM 639 O O . LEU A 1 79 ? 19.575 4.587 -26.856 1.00 79.44 79 LEU A O 1
ATOM 643 N N . SER A 1 80 ? 18.425 6.224 -25.877 1.00 68.00 80 SER A N 1
ATOM 644 C CA . SER A 1 80 ? 17.496 6.446 -27.003 1.00 68.00 80 SER A CA 1
ATOM 645 C C . SER A 1 80 ? 18.027 7.201 -28.240 1.00 68.00 80 SER A C 1
ATOM 647 O O . SER A 1 80 ? 17.247 7.460 -29.153 1.00 68.00 80 SER A O 1
ATOM 649 N N . GLY A 1 81 ? 19.331 7.493 -28.359 1.00 61.00 81 GLY A N 1
ATOM 650 C CA . GLY A 1 81 ? 19.903 7.792 -29.690 1.00 61.00 81 GLY A CA 1
ATOM 651 C C . GLY A 1 81 ? 21.030 8.821 -29.795 1.00 61.00 81 GLY A C 1
ATOM 652 O O . GLY A 1 81 ? 21.741 8.813 -30.794 1.00 61.00 81 GLY A O 1
ATOM 653 N N . SER A 1 82 ? 21.265 9.676 -28.798 1.00 62.25 82 SER A N 1
ATOM 654 C CA . SER A 1 82 ? 22.344 10.686 -28.860 1.00 62.25 82 SER A CA 1
ATOM 655 C C . SER A 1 82 ? 23.351 10.588 -27.712 1.00 62.25 82 SER A C 1
ATOM 657 O O . SER A 1 82 ? 24.548 10.739 -27.947 1.00 62.25 82 SER A O 1
ATOM 659 N N . ALA A 1 83 ? 22.929 10.235 -26.495 1.00 62.28 83 ALA A N 1
ATOM 660 C CA . ALA A 1 83 ? 23.853 10.059 -25.370 1.00 62.28 83 ALA A CA 1
ATOM 661 C C . ALA A 1 83 ? 24.715 8.787 -25.495 1.00 62.28 83 ALA A C 1
ATOM 663 O O . ALA A 1 83 ? 25.924 8.855 -25.270 1.00 62.28 83 ALA A O 1
ATOM 664 N N . ALA A 1 84 ? 24.149 7.663 -25.944 1.00 64.38 84 ALA A N 1
ATOM 665 C CA . ALA A 1 84 ? 24.912 6.436 -26.187 1.00 64.38 84 ALA A CA 1
ATOM 666 C C . ALA A 1 84 ? 25.937 6.578 -27.332 1.00 64.38 84 ALA A C 1
ATOM 668 O O . ALA A 1 84 ? 27.084 6.149 -27.199 1.00 64.38 84 ALA A O 1
ATOM 669 N N . ALA A 1 85 ? 25.570 7.277 -28.412 1.00 63.25 85 ALA A N 1
ATOM 670 C CA . ALA A 1 85 ? 26.479 7.597 -29.512 1.00 63.25 85 ALA A CA 1
ATOM 671 C C . ALA A 1 85 ? 27.638 8.511 -29.066 1.00 63.25 85 ALA A C 1
ATOM 673 O O . ALA A 1 85 ? 28.794 8.263 -29.415 1.00 63.25 85 ALA A O 1
ATOM 674 N N . VAL A 1 86 ? 27.364 9.527 -28.236 1.00 66.62 86 VAL A N 1
ATOM 675 C CA . VAL A 1 86 ? 28.394 10.406 -27.649 1.00 66.62 86 VAL A CA 1
ATOM 676 C C . VAL A 1 86 ? 29.317 9.637 -26.695 1.00 66.62 86 VAL A C 1
ATOM 678 O O . VAL A 1 86 ? 30.532 9.852 -26.720 1.00 66.62 86 VAL A O 1
ATOM 681 N N . HIS A 1 87 ? 28.781 8.720 -25.884 1.00 63.66 87 HIS A N 1
ATOM 682 C CA . HIS A 1 87 ? 29.573 7.889 -24.971 1.00 63.66 87 HIS A CA 1
ATOM 683 C C . HIS A 1 87 ? 30.491 6.908 -25.709 1.00 63.66 87 HIS A C 1
ATOM 685 O O . HIS A 1 87 ? 31.676 6.822 -25.385 1.00 63.66 87 HIS A O 1
ATOM 691 N N . ALA A 1 88 ? 29.976 6.217 -26.726 1.00 64.56 88 ALA A N 1
ATOM 692 C CA . ALA A 1 88 ? 30.758 5.295 -27.544 1.00 64.56 88 ALA A CA 1
ATOM 693 C C . ALA A 1 88 ? 31.853 6.024 -28.340 1.00 64.56 88 ALA A C 1
ATOM 695 O O . ALA A 1 88 ? 33.007 5.591 -28.343 1.00 64.56 88 ALA A O 1
ATOM 696 N N . THR A 1 89 ? 31.531 7.200 -28.896 1.00 66.12 89 THR A N 1
ATOM 697 C CA . THR A 1 89 ? 32.504 8.067 -29.584 1.00 66.12 89 THR A CA 1
ATOM 698 C C . THR A 1 89 ? 33.611 8.536 -28.632 1.00 66.12 89 THR A C 1
ATOM 700 O O . THR A 1 89 ? 34.786 8.472 -28.986 1.00 66.12 89 THR A O 1
ATOM 703 N N . ARG A 1 90 ? 33.279 8.939 -27.392 1.00 65.69 90 ARG A N 1
ATOM 704 C CA . ARG A 1 90 ? 34.277 9.304 -26.361 1.00 65.69 90 ARG A CA 1
ATOM 705 C C . ARG A 1 90 ? 35.188 8.144 -25.951 1.00 65.69 90 ARG A C 1
ATOM 707 O O . ARG A 1 90 ? 36.303 8.395 -25.507 1.00 65.69 90 ARG A O 1
ATOM 714 N N . GLN A 1 91 ? 34.726 6.902 -26.072 1.00 71.50 91 GLN A N 1
ATOM 715 C CA . GLN A 1 91 ? 35.479 5.701 -25.697 1.00 71.50 91 GLN A CA 1
ATOM 716 C C . GLN A 1 91 ? 36.166 5.010 -26.888 1.00 71.50 91 GLN A C 1
ATOM 718 O O . GLN A 1 91 ? 36.804 3.977 -26.695 1.00 71.50 91 GLN A O 1
ATOM 723 N N . GLY A 1 92 ? 36.047 5.553 -28.108 1.00 66.25 92 GLY A N 1
ATOM 724 C CA . GLY A 1 92 ? 36.617 4.956 -29.322 1.00 66.25 92 GLY A CA 1
ATOM 725 C C . GLY A 1 92 ? 36.005 3.600 -29.691 1.00 66.25 92 GLY A C 1
ATOM 726 O O . GLY A 1 92 ? 36.658 2.797 -30.355 1.00 66.25 92 GLY A O 1
ATOM 727 N N . ARG A 1 93 ? 34.778 3.318 -29.234 1.00 71.50 93 ARG A N 1
ATOM 728 C CA . ARG A 1 93 ? 34.059 2.061 -29.485 1.00 71.50 93 ARG A CA 1
ATOM 729 C C . ARG A 1 93 ? 32.948 2.277 -30.507 1.00 71.50 93 ARG A C 1
ATOM 731 O O . ARG A 1 93 ? 32.338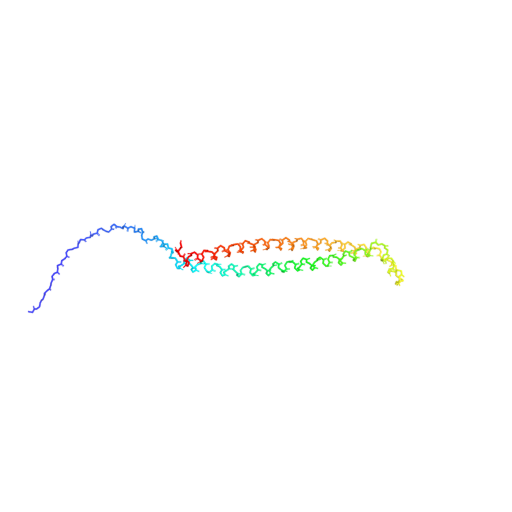 3.342 -30.549 1.00 71.50 93 ARG A O 1
ATOM 738 N N . MET A 1 94 ? 32.667 1.250 -31.307 1.00 65.19 94 MET A N 1
ATOM 739 C CA . MET A 1 94 ? 31.446 1.213 -32.111 1.00 65.19 94 MET A CA 1
ATOM 740 C C . MET A 1 94 ? 30.255 0.942 -31.191 1.00 65.19 94 MET A C 1
ATOM 742 O O . MET A 1 94 ? 30.353 0.119 -30.283 1.00 65.19 94 MET A O 1
ATOM 746 N N . VAL A 1 95 ? 29.153 1.654 -31.411 1.00 65.56 95 VAL A N 1
ATOM 747 C CA . VAL A 1 95 ? 27.884 1.389 -30.731 1.00 65.56 95 VAL A CA 1
ATOM 748 C C . VAL A 1 95 ? 27.340 0.059 -31.251 1.00 65.56 95 VAL A C 1
ATOM 750 O O . VAL A 1 95 ? 27.039 -0.039 -32.441 1.00 65.56 95 VAL A O 1
ATOM 753 N N . ASP A 1 96 ? 27.201 -0.950 -30.389 1.00 77.12 96 ASP A N 1
ATOM 754 C CA . ASP A 1 96 ? 26.420 -2.138 -30.735 1.00 77.12 96 ASP A CA 1
ATOM 755 C C . ASP A 1 96 ? 24.933 -1.812 -30.564 1.00 77.12 96 ASP A C 1
ATOM 757 O O . ASP A 1 96 ? 24.391 -1.766 -29.457 1.00 77.12 96 ASP A O 1
ATOM 761 N N . HIS A 1 97 ? 24.278 -1.518 -31.685 1.00 75.31 97 HIS A N 1
ATOM 762 C CA . HIS A 1 97 ? 22.857 -1.195 -31.705 1.00 75.31 97 HIS A CA 1
ATOM 7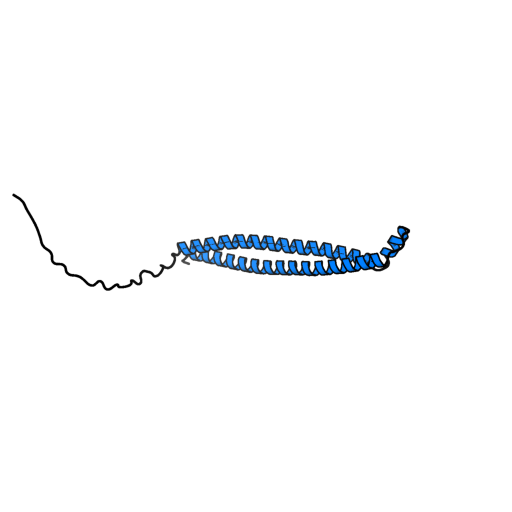63 C C . HIS A 1 97 ? 21.985 -2.326 -31.150 1.00 75.31 97 HIS A C 1
ATOM 765 O O . HIS A 1 97 ? 20.997 -2.026 -30.483 1.00 75.31 97 HIS A O 1
ATOM 771 N N . ALA A 1 98 ? 22.363 -3.592 -31.355 1.00 82.12 98 ALA A N 1
ATOM 772 C CA . ALA A 1 98 ? 21.588 -4.726 -30.861 1.00 82.12 98 ALA A CA 1
ATOM 773 C C . ALA A 1 98 ? 21.662 -4.833 -29.330 1.00 82.12 98 ALA A C 1
ATOM 775 O O . ALA A 1 98 ? 20.651 -5.085 -28.677 1.00 82.12 98 ALA A O 1
ATOM 776 N N . GLU A 1 99 ? 22.835 -4.577 -28.742 1.00 82.19 99 GLU A N 1
ATOM 777 C CA . GLU A 1 99 ? 23.012 -4.556 -27.283 1.00 82.19 99 GLU A CA 1
ATOM 778 C C . GLU A 1 99 ? 22.209 -3.417 -26.632 1.00 82.19 99 GLU A C 1
ATOM 780 O O . GLU A 1 99 ? 21.551 -3.615 -25.608 1.00 82.19 99 GLU A O 1
ATOM 785 N N . MET A 1 100 ? 22.197 -2.229 -27.249 1.00 81.38 100 MET A N 1
ATOM 786 C CA . MET A 1 100 ? 21.397 -1.102 -26.757 1.00 81.38 100 MET A CA 1
ATOM 787 C C . MET A 1 100 ? 19.892 -1.357 -26.845 1.00 81.38 100 MET A C 1
ATOM 789 O O . MET A 1 100 ? 19.159 -0.999 -25.922 1.00 81.38 100 MET A O 1
ATOM 793 N N . GLU A 1 101 ? 19.421 -1.942 -27.947 1.00 83.56 101 GLU A N 1
ATOM 794 C CA . GLU A 1 101 ? 18.010 -2.294 -28.115 1.00 83.56 101 GLU A CA 1
ATOM 795 C C . GLU A 1 101 ? 17.583 -3.340 -27.084 1.00 83.56 101 GLU A C 1
ATOM 797 O O . GLU A 1 101 ? 16.585 -3.127 -26.395 1.00 83.56 101 GLU A O 1
ATOM 802 N N . ALA A 1 102 ? 18.391 -4.382 -26.872 1.00 88.00 102 ALA A N 1
ATOM 803 C CA . ALA A 1 102 ? 18.140 -5.389 -25.843 1.00 88.00 102 ALA A CA 1
ATOM 804 C C . ALA A 1 102 ? 18.095 -4.778 -24.431 1.00 88.00 102 ALA A C 1
ATOM 806 O O . ALA A 1 102 ? 17.196 -5.084 -23.643 1.00 88.00 102 ALA A O 1
ATOM 807 N N . ARG A 1 103 ? 19.019 -3.861 -24.104 1.00 89.19 103 ARG A N 1
ATOM 808 C CA . ARG A 1 103 ? 19.005 -3.151 -22.814 1.00 89.19 103 ARG A CA 1
ATOM 809 C C . ARG A 1 103 ? 17.768 -2.264 -22.664 1.00 89.19 103 ARG A C 1
ATOM 8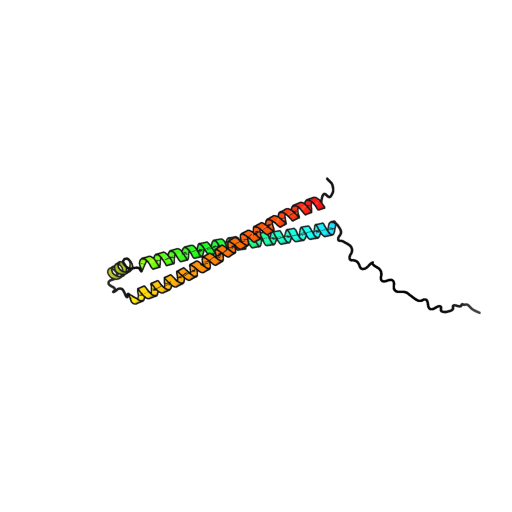11 O O . ARG A 1 103 ? 17.216 -2.176 -21.569 1.00 89.19 103 ARG A O 1
ATOM 818 N N . ARG A 1 104 ? 17.309 -1.623 -23.743 1.00 89.81 104 ARG A N 1
ATOM 819 C CA . ARG A 1 104 ? 16.091 -0.801 -23.729 1.00 89.81 104 ARG A CA 1
ATOM 820 C C . ARG A 1 104 ? 14.848 -1.648 -23.479 1.00 89.81 104 ARG A C 1
ATOM 822 O O . ARG A 1 104 ? 14.035 -1.269 -22.645 1.00 89.81 104 ARG A O 1
ATOM 829 N N . GLU A 1 105 ? 14.722 -2.784 -24.159 1.00 92.38 105 GLU A N 1
ATOM 830 C CA . GLU A 1 105 ? 13.617 -3.726 -23.947 1.00 92.38 105 GLU A CA 1
ATOM 831 C C . GLU A 1 105 ? 13.603 -4.271 -22.516 1.00 92.38 105 GLU A C 1
ATOM 833 O O . GLU A 1 105 ? 12.543 -4.355 -21.894 1.00 92.38 105 GLU A O 1
ATOM 838 N N . GLN A 1 106 ? 14.780 -4.569 -21.956 1.00 94.94 106 GLN A N 1
ATOM 839 C CA . GLN A 1 106 ? 14.902 -4.960 -20.555 1.00 94.94 106 GLN A CA 1
ATOM 840 C C . GLN A 1 106 ? 14.394 -3.855 -19.616 1.00 94.94 106 GLN A C 1
ATOM 842 O O . GLN A 1 106 ? 13.576 -4.131 -18.741 1.00 94.94 106 GLN A O 1
ATOM 847 N N . LEU A 1 107 ? 14.851 -2.612 -19.800 1.00 95.12 107 LEU A N 1
ATOM 848 C CA . LEU A 1 107 ? 14.423 -1.476 -18.977 1.00 95.12 107 LEU A CA 1
ATOM 849 C C . LEU A 1 107 ? 12.923 -1.194 -19.121 1.00 95.12 107 LEU A C 1
ATOM 851 O O . LEU A 1 107 ? 12.273 -0.887 -18.128 1.00 95.12 107 LEU A O 1
ATOM 855 N N . ASP A 1 108 ? 12.358 -1.346 -20.320 1.00 95.69 108 ASP A N 1
ATOM 856 C CA . ASP A 1 108 ? 10.913 -1.235 -20.552 1.00 95.69 108 ASP A CA 1
ATOM 857 C C . ASP A 1 108 ? 10.136 -2.284 -19.733 1.00 95.69 108 ASP A C 1
ATOM 859 O O . ASP A 1 108 ? 9.137 -1.957 -19.086 1.00 95.69 108 ASP A O 1
ATOM 863 N N . GLY A 1 109 ? 10.626 -3.528 -19.684 1.00 97.69 109 GLY A N 1
ATOM 864 C CA . GLY A 1 109 ? 10.053 -4.586 -18.846 1.00 97.69 109 GLY A CA 1
ATOM 865 C C . GLY A 1 109 ? 10.202 -4.329 -17.340 1.00 97.69 109 GLY A C 1
ATOM 866 O O . GLY A 1 109 ? 9.266 -4.567 -16.567 1.00 97.69 109 GLY A O 1
ATOM 867 N N . GLU A 1 110 ? 11.355 -3.813 -16.911 1.00 97.38 110 GLU A N 1
ATOM 868 C CA . GLU A 1 110 ? 11.605 -3.427 -15.517 1.00 97.38 110 GLU A CA 1
ATOM 869 C C . GLU A 1 110 ? 10.678 -2.283 -15.083 1.00 97.38 110 GLU A C 1
ATOM 871 O O . GLU A 1 110 ? 10.048 -2.381 -14.029 1.00 97.38 110 GLU A O 1
ATOM 876 N N . ILE A 1 111 ? 10.522 -1.243 -15.910 1.00 97.88 111 ILE A N 1
ATOM 877 C CA . ILE A 1 111 ? 9.612 -0.116 -15.658 1.00 97.88 111 ILE A CA 1
ATOM 878 C C . ILE A 1 111 ? 8.173 -0.616 -15.516 1.00 97.88 111 ILE A C 1
ATOM 880 O O . ILE A 1 111 ? 7.539 -0.324 -14.504 1.00 97.88 111 ILE A O 1
ATOM 884 N N . ALA A 1 112 ? 7.683 -1.437 -16.449 1.00 98.06 112 ALA A N 1
ATOM 885 C CA . ALA A 1 112 ? 6.327 -1.984 -16.378 1.00 98.06 112 ALA A CA 1
ATOM 886 C C . ALA A 1 112 ? 6.095 -2.814 -15.097 1.00 98.06 112 ALA A C 1
ATOM 888 O O . ALA A 1 112 ? 5.046 -2.733 -14.455 1.00 98.06 112 ALA A O 1
ATOM 889 N N . THR A 1 113 ? 7.096 -3.591 -14.675 1.00 98.25 113 THR A N 1
ATOM 890 C CA . THR A 1 113 ? 7.024 -4.379 -13.434 1.00 98.25 113 THR A CA 1
ATOM 891 C C . THR A 1 113 ? 7.011 -3.484 -12.190 1.00 98.25 113 THR A C 1
ATOM 893 O O . THR A 1 113 ? 6.275 -3.744 -11.228 1.00 98.25 113 THR A O 1
ATOM 896 N N . LEU A 1 114 ? 7.811 -2.415 -12.198 1.00 98.25 114 LEU A N 1
ATOM 897 C CA . LEU A 1 114 ? 7.849 -1.424 -11.125 1.00 98.25 114 LEU A CA 1
ATOM 898 C C . LEU A 1 114 ? 6.524 -0.664 -11.023 1.00 98.25 114 LEU A C 1
ATOM 900 O O . LEU A 1 114 ? 6.026 -0.508 -9.911 1.00 98.25 114 LEU A O 1
ATOM 904 N N . GLU A 1 115 ? 5.914 -0.267 -12.140 1.00 98.31 115 GLU A N 1
ATOM 905 C CA . GLU A 1 115 ? 4.598 0.388 -12.174 1.00 98.31 115 GLU A CA 1
ATOM 906 C C . GLU A 1 115 ? 3.517 -0.466 -11.499 1.00 98.31 115 GLU A C 1
ATOM 908 O O . GLU A 1 115 ? 2.812 0.012 -10.605 1.00 98.31 115 GLU A O 1
ATOM 913 N N . LEU A 1 116 ? 3.437 -1.754 -11.855 1.00 98.38 116 LEU A N 1
ATOM 914 C CA . LEU A 1 116 ? 2.495 -2.695 -11.240 1.00 98.38 116 LEU A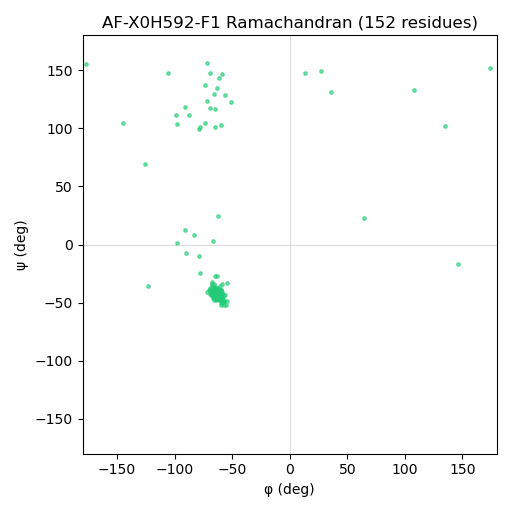 CA 1
ATOM 915 C C . LEU A 1 116 ? 2.735 -2.839 -9.732 1.00 98.38 116 LEU A C 1
ATOM 917 O O . LEU A 1 116 ? 1.792 -2.840 -8.936 1.00 98.38 116 LEU A O 1
ATOM 921 N N . SER A 1 117 ? 4.002 -2.924 -9.328 1.00 98.38 117 SER A N 1
ATOM 922 C CA . SER A 1 117 ? 4.385 -3.052 -7.920 1.00 98.38 117 SER A CA 1
ATOM 923 C C . SER A 1 117 ? 4.049 -1.785 -7.125 1.00 98.38 117 SER A C 1
ATOM 925 O O . SER A 1 117 ? 3.504 -1.867 -6.025 1.00 98.38 117 SER A O 1
ATOM 927 N N . ILE A 1 118 ? 4.305 -0.602 -7.689 1.00 98.50 118 ILE A N 1
ATOM 928 C CA . ILE A 1 118 ? 3.941 0.689 -7.091 1.00 98.50 118 ILE A CA 1
ATOM 929 C C . ILE A 1 118 ? 2.429 0.758 -6.887 1.00 98.50 118 ILE A C 1
ATOM 931 O O . ILE A 1 118 ? 1.977 1.081 -5.787 1.00 98.50 118 ILE A O 1
ATOM 935 N N . GLN A 1 119 ? 1.647 0.407 -7.910 1.00 98.44 119 GLN A N 1
ATOM 936 C CA . GLN A 1 119 ? 0.190 0.412 -7.823 1.00 98.44 119 GLN A CA 1
ATOM 937 C C . GLN A 1 119 ? -0.317 -0.560 -6.750 1.00 98.44 119 GLN A C 1
ATOM 939 O O . GLN A 1 119 ? -1.221 -0.219 -5.986 1.00 98.44 119 GLN A O 1
ATOM 944 N N . HIS A 1 120 ? 0.290 -1.745 -6.637 1.00 98.31 120 HIS A N 1
ATOM 945 C CA . HIS A 1 120 ? -0.017 -2.692 -5.567 1.00 98.31 120 HIS A CA 1
ATOM 946 C C . HIS A 1 120 ? 0.185 -2.069 -4.178 1.00 98.31 120 HIS A C 1
ATOM 948 O O . HIS A 1 120 ? -0.741 -2.080 -3.365 1.00 98.31 120 HIS A O 1
ATOM 954 N N . TYR A 1 121 ? 1.350 -1.472 -3.911 1.00 98.44 121 TYR A N 1
ATOM 955 C CA . TYR A 1 121 ? 1.638 -0.870 -2.605 1.00 98.44 121 TYR A CA 1
ATOM 956 C C . TYR A 1 121 ? 0.787 0.369 -2.306 1.00 98.44 121 TYR A C 1
ATOM 958 O O . TYR A 1 121 ? 0.386 0.572 -1.160 1.00 98.44 121 TYR A O 1
ATOM 966 N N . GLN A 1 122 ? 0.453 1.171 -3.317 1.00 98.12 122 GLN A N 1
ATOM 967 C CA . GLN A 1 122 ? -0.480 2.293 -3.173 1.00 98.12 122 GLN A CA 1
ATOM 968 C C . GLN A 1 122 ? -1.899 1.820 -2.828 1.00 98.12 122 GLN A C 1
ATOM 970 O O . GLN A 1 122 ? -2.560 2.390 -1.960 1.00 98.12 122 GLN A O 1
ATOM 975 N N . ASN A 1 123 ? -2.368 0.744 -3.463 1.00 98.25 123 ASN A N 1
ATOM 976 C CA . ASN A 1 123 ? -3.662 0.145 -3.142 1.00 98.25 123 ASN A CA 1
ATOM 977 C C . ASN A 1 123 ? -3.665 -0.480 -1.739 1.00 98.25 123 ASN A C 1
ATOM 979 O O . ASN A 1 123 ? -4.657 -0.365 -1.010 1.00 98.25 123 ASN A O 1
ATOM 983 N N . ALA A 1 124 ? -2.559 -1.116 -1.346 1.00 97.56 124 ALA A N 1
ATOM 984 C CA . ALA A 1 124 ? -2.386 -1.693 -0.019 1.00 97.56 124 ALA A CA 1
ATOM 985 C C . ALA A 1 124 ? -2.407 -0.610 1.070 1.00 97.56 124 ALA A C 1
ATOM 987 O O . ALA A 1 124 ? -3.169 -0.733 2.027 1.00 97.56 124 ALA A O 1
ATOM 988 N N . SER A 1 125 ? -1.664 0.491 0.902 1.00 97.62 125 SER A N 1
ATOM 989 C CA . SER A 1 125 ? -1.675 1.604 1.862 1.00 97.62 125 SER A CA 1
ATOM 990 C C . SER A 1 125 ? -3.050 2.273 1.950 1.00 97.62 125 SER A C 1
ATOM 992 O O . SER A 1 125 ? -3.544 2.515 3.050 1.00 97.62 125 SER A O 1
ATOM 994 N N . ALA A 1 126 ? -3.737 2.484 0.824 1.00 96.88 126 ALA A N 1
ATOM 995 C CA . ALA A 1 126 ? -5.102 3.008 0.830 1.00 96.88 126 ALA A CA 1
ATOM 996 C C . ALA A 1 126 ? -6.079 2.084 1.579 1.00 96.88 126 ALA A C 1
ATOM 998 O O . ALA A 1 126 ? -6.945 2.561 2.315 1.00 96.88 126 ALA A O 1
ATOM 999 N N . SER A 1 127 ? -5.933 0.767 1.419 1.00 96.88 127 SER A N 1
ATOM 1000 C CA . SER A 1 127 ? -6.756 -0.226 2.120 1.00 96.88 127 SER A CA 1
ATOM 1001 C C . SER A 1 127 ? -6.459 -0.250 3.619 1.00 96.88 127 SER A C 1
ATOM 1003 O O . SER A 1 127 ? -7.395 -0.221 4.417 1.00 96.88 127 SER A O 1
ATOM 1005 N N . MET A 1 128 ? -5.180 -0.211 4.009 1.00 95.50 128 MET A N 1
ATOM 1006 C CA . MET A 1 128 ? -4.774 -0.127 5.416 1.00 95.50 128 MET A CA 1
ATOM 1007 C C . MET A 1 128 ? -5.294 1.141 6.087 1.00 95.50 128 MET A C 1
ATOM 1009 O O . MET A 1 128 ? -5.811 1.068 7.195 1.00 95.50 128 MET A O 1
ATOM 1013 N N . ASN A 1 129 ? -5.254 2.285 5.402 1.00 94.56 129 ASN A N 1
ATOM 1014 C CA . ASN A 1 129 ? -5.792 3.533 5.939 1.00 94.56 129 ASN A CA 1
ATOM 1015 C C . ASN A 1 129 ? -7.305 3.440 6.225 1.00 94.56 129 ASN A C 1
ATOM 1017 O O . ASN A 1 129 ? -7.770 3.923 7.252 1.00 94.56 129 ASN A O 1
ATOM 1021 N N . ARG A 1 130 ? -8.083 2.773 5.359 1.00 96.81 130 ARG A N 1
ATOM 1022 C CA . ARG A 1 130 ? -9.523 2.551 5.602 1.00 96.81 130 ARG A CA 1
ATOM 1023 C C . ARG A 1 130 ? -9.771 1.636 6.802 1.00 96.81 130 ARG A C 1
ATOM 1025 O O . ARG A 1 130 ? -10.656 1.922 7.604 1.00 96.81 130 ARG A O 1
ATOM 1032 N N . LEU A 1 131 ? -9.001 0.553 6.930 1.00 95.75 131 LEU A N 1
ATOM 1033 C CA . LEU A 1 131 ? -9.100 -0.356 8.077 1.00 95.75 131 LEU A CA 1
ATOM 1034 C C . LEU A 1 131 ? -8.734 0.355 9.379 1.00 95.75 131 LEU A C 1
ATOM 1036 O O . LEU A 1 131 ? -9.476 0.260 10.352 1.00 95.75 131 LEU A O 1
ATOM 1040 N N . TRP A 1 132 ? -7.648 1.127 9.368 1.00 95.81 132 TRP A N 1
ATOM 1041 C CA . TRP A 1 132 ? -7.236 1.952 10.497 1.00 95.81 132 TRP A CA 1
ATOM 1042 C C . TRP A 1 132 ? -8.344 2.929 10.918 1.00 95.81 132 TRP A C 1
ATOM 1044 O O . TRP A 1 132 ? -8.735 2.939 12.079 1.00 95.81 132 TRP A O 1
ATOM 1054 N N . GLN A 1 133 ? -8.947 3.664 9.977 1.00 95.56 133 GLN A N 1
ATOM 1055 C CA . GLN A 1 133 ? -10.071 4.568 10.273 1.00 95.56 133 GLN A CA 1
ATOM 1056 C C . GLN A 1 133 ? -11.285 3.846 10.878 1.00 95.56 133 GLN A C 1
ATOM 1058 O O . GLN A 1 133 ? -11.931 4.372 11.790 1.00 95.56 133 GLN A O 1
ATOM 1063 N N . SER A 1 134 ? -11.599 2.645 10.383 1.00 96.56 134 SER A N 1
ATOM 1064 C CA . SER A 1 134 ? -12.677 1.817 10.931 1.00 96.56 134 SER A CA 1
ATOM 1065 C C . 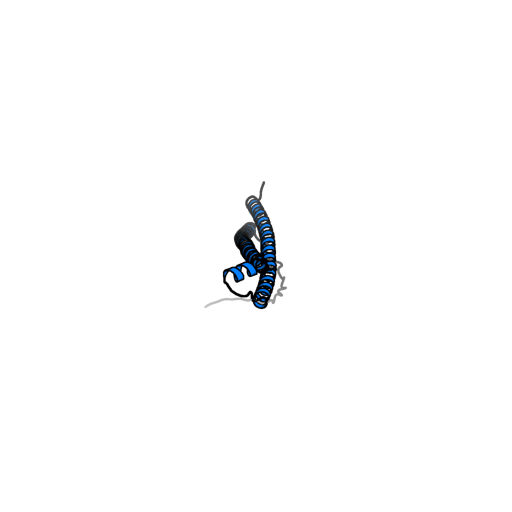SER A 1 134 ? -12.383 1.386 12.368 1.00 96.56 134 SER A C 1
ATOM 1067 O O . SER A 1 134 ? -13.262 1.487 13.221 1.00 96.56 134 SER A O 1
ATOM 1069 N N . VAL A 1 135 ? -11.155 0.941 12.646 1.00 96.19 135 VAL A N 1
ATOM 1070 C CA . VAL A 1 135 ? -10.730 0.542 13.996 1.00 96.19 135 VAL A CA 1
ATOM 1071 C C . VAL A 1 135 ? -10.739 1.735 14.946 1.00 96.19 135 VAL A C 1
ATOM 1073 O O . VAL A 1 135 ? -11.283 1.630 16.037 1.00 96.19 135 VAL A O 1
ATOM 1076 N N . GLU A 1 136 ? -10.234 2.893 14.525 1.00 95.38 136 GLU A N 1
ATOM 1077 C CA . GLU A 1 136 ? -10.257 4.123 15.327 1.00 95.38 136 GLU A CA 1
ATOM 1078 C C . GLU A 1 136 ? -11.678 4.578 15.675 1.00 95.38 136 GLU A C 1
ATOM 1080 O O . GLU A 1 136 ? -11.932 5.076 16.772 1.00 95.38 136 GLU A O 1
ATOM 1085 N N . THR A 1 137 ? -12.627 4.392 14.757 1.00 97.31 137 THR A N 1
ATOM 1086 C CA . THR A 1 137 ? -14.038 4.700 15.019 1.00 97.31 137 THR A CA 1
ATOM 1087 C C . THR A 1 137 ? -14.623 3.751 16.065 1.00 97.31 137 THR A C 1
ATOM 1089 O O . THR A 1 137 ? -15.291 4.207 16.993 1.00 97.31 137 THR A O 1
ATOM 1092 N N . GLU A 1 138 ? -14.331 2.452 15.971 1.00 97.12 138 GLU A N 1
ATOM 1093 C CA . GLU A 1 138 ? -14.813 1.469 16.946 1.00 97.12 138 GLU A CA 1
ATOM 1094 C C . GLU A 1 138 ? -14.146 1.647 18.320 1.00 97.12 138 GLU A C 1
ATOM 1096 O O . GLU A 1 138 ? -14.824 1.578 19.340 1.00 97.12 138 GLU A O 1
ATOM 1101 N N . ILE A 1 139 ? -12.853 1.987 18.370 1.00 96.81 139 ILE A N 1
ATOM 1102 C CA . ILE A 1 139 ? -12.150 2.347 19.613 1.00 96.81 139 ILE A CA 1
ATOM 1103 C C . ILE A 1 139 ? -12.878 3.484 20.335 1.00 96.81 139 ILE A C 1
ATOM 1105 O O . ILE A 1 139 ? -13.145 3.371 21.533 1.00 96.81 139 ILE A O 1
ATOM 1109 N N . ARG A 1 140 ? -13.234 4.564 19.624 1.00 96.69 140 ARG A N 1
ATOM 1110 C CA . ARG A 1 140 ? -13.961 5.700 20.221 1.00 96.69 140 ARG A CA 1
ATOM 1111 C C . ARG A 1 140 ? -15.328 5.278 20.744 1.00 96.69 140 ARG A C 1
ATOM 1113 O O . ARG A 1 140 ? -15.680 5.618 21.869 1.00 96.69 140 ARG A O 1
ATOM 1120 N N . ARG A 1 141 ? -16.062 4.479 19.968 1.00 97.12 141 ARG A N 1
ATOM 1121 C CA . ARG A 1 141 ? -17.361 3.941 20.380 1.00 97.12 141 ARG A CA 1
ATOM 1122 C C . ARG A 1 141 ? -17.253 3.101 21.658 1.00 97.12 141 ARG A C 1
ATOM 1124 O O . ARG A 1 141 ? -18.028 3.312 22.586 1.00 97.12 141 ARG A O 1
ATOM 1131 N N . LEU A 1 142 ? -16.282 2.187 21.742 1.00 95.50 142 LEU A N 1
ATOM 1132 C CA . LEU A 1 142 ? -16.075 1.366 22.941 1.00 95.50 142 LEU A CA 1
ATOM 1133 C C . LEU A 1 142 ? -15.647 2.212 24.146 1.00 95.50 142 LEU A C 1
ATOM 1135 O O . LEU A 1 142 ? -16.031 1.913 25.274 1.00 95.50 142 LEU A O 1
ATOM 1139 N N . GLN A 1 143 ? -14.872 3.279 23.937 1.00 94.75 143 GLN A N 1
ATOM 1140 C CA . GLN A 1 143 ? -14.524 4.218 25.007 1.00 94.75 143 GLN A CA 1
ATOM 1141 C C . GLN A 1 143 ? -15.767 4.920 25.570 1.00 94.75 143 GLN A C 1
ATOM 1143 O O . GLN A 1 143 ? -15.918 4.989 26.790 1.00 94.75 143 GLN A O 1
ATOM 1148 N N . GLU A 1 144 ? -16.670 5.391 24.708 1.00 94.94 144 GLU A N 1
ATOM 1149 C CA . GLU A 1 144 ? -17.953 5.982 25.116 1.00 94.94 144 GLU A CA 1
ATOM 1150 C C . GLU A 1 144 ? -18.829 4.968 25.867 1.00 94.94 144 GLU A C 1
ATOM 1152 O O . GLU A 1 144 ? -19.379 5.283 26.925 1.00 94.94 144 GLU A O 1
ATOM 1157 N N . GLU A 1 145 ? -18.897 3.726 25.383 1.00 93.50 145 GLU A N 1
ATOM 1158 C CA . GLU A 1 145 ? -19.635 2.642 26.037 1.00 93.50 145 GLU A CA 1
ATOM 1159 C C . GLU A 1 145 ? -19.065 2.310 27.423 1.00 93.50 145 GLU A C 1
ATOM 1161 O O . GLU A 1 145 ? -19.813 2.178 28.390 1.00 93.50 145 GLU A O 1
ATOM 1166 N N . ILE A 1 146 ? -17.738 2.251 27.564 1.00 93.00 146 ILE A N 1
ATOM 1167 C CA . ILE A 1 146 ? -17.074 2.048 28.859 1.00 93.00 146 ILE A CA 1
ATOM 1168 C C . ILE A 1 146 ? -17.421 3.175 29.834 1.00 93.00 146 ILE A C 1
ATOM 1170 O O . ILE A 1 146 ? -17.649 2.905 31.016 1.00 93.00 146 ILE A O 1
ATOM 1174 N N . VAL A 1 147 ? -17.463 4.428 29.371 1.00 92.88 147 VAL A N 1
ATOM 1175 C CA . VAL A 1 147 ? -17.872 5.566 30.206 1.00 92.88 147 VAL A CA 1
ATOM 1176 C C . VAL A 1 147 ? -19.326 5.403 30.650 1.00 92.88 147 VAL A C 1
ATOM 1178 O O . VAL A 1 147 ? -19.604 5.508 31.844 1.00 92.88 147 VAL A O 1
ATOM 1181 N N . ALA A 1 148 ? -20.235 5.060 29.735 1.00 90.44 148 ALA A N 1
ATOM 1182 C CA . ALA A 1 148 ? -21.647 4.840 30.049 1.00 90.44 148 ALA A CA 1
ATOM 1183 C C . ALA A 1 148 ? -21.863 3.680 31.041 1.00 90.44 148 ALA A C 1
ATOM 1185 O O . ALA A 1 148 ? -22.622 3.810 31.999 1.00 90.44 148 ALA A O 1
ATOM 1186 N N . LEU A 1 149 ? -21.151 2.562 30.870 1.00 87.81 149 LEU A N 1
ATOM 1187 C CA . LEU A 1 149 ? -21.223 1.403 31.769 1.00 87.81 149 LEU A CA 1
ATOM 1188 C C . LEU A 1 149 ? -20.652 1.700 33.163 1.00 87.81 149 LEU A C 1
ATOM 1190 O O . LEU A 1 149 ? -21.117 1.137 34.155 1.00 87.81 149 LEU A O 1
ATOM 1194 N N . ARG A 1 150 ? -19.645 2.578 33.257 1.00 86.81 150 ARG A N 1
ATOM 1195 C CA . ARG A 1 150 ? -19.064 3.030 34.534 1.00 86.81 150 ARG A CA 1
ATOM 1196 C C . ARG A 1 150 ? -19.921 4.084 35.236 1.00 86.81 150 ARG A C 1
ATOM 1198 O O . ARG A 1 150 ? -19.846 4.197 36.458 1.00 86.81 150 ARG A O 1
ATOM 1205 N N . SER A 1 151 ? -20.738 4.822 34.492 1.00 80.38 151 SER A N 1
ATOM 1206 C CA . SER A 1 151 ? -21.634 5.860 35.007 1.00 80.38 151 SER A CA 1
ATOM 1207 C C . SER A 1 151 ? -23.081 5.613 34.564 1.00 80.38 151 SER A C 1
ATOM 1209 O O . SER A 1 151 ? -23.617 6.396 33.785 1.00 80.38 151 SER A O 1
ATOM 1211 N N . PRO A 1 152 ? -23.755 4.563 35.076 1.00 62.56 152 PRO A N 1
ATOM 1212 C CA . PRO A 1 152 ? -25.103 4.194 34.632 1.00 62.56 152 PRO A CA 1
ATOM 1213 C C . PRO A 1 152 ? -26.214 5.210 34.980 1.00 62.56 152 PRO A C 1
ATOM 1215 O O . PRO A 1 152 ? -27.380 4.937 34.708 1.00 62.56 152 PRO A O 1
ATOM 1218 N N . LEU A 1 153 ? -25.887 6.360 35.584 1.00 54.50 153 LEU A N 1
ATOM 1219 C CA . LEU A 1 153 ? -26.829 7.406 35.991 1.00 54.50 153 LEU A CA 1
ATOM 1220 C C . LEU A 1 153 ? -26.213 8.809 35.816 1.00 54.50 153 LEU A C 1
ATOM 1222 O O . LEU A 1 153 ? -25.406 9.240 36.643 1.00 54.50 153 LEU A O 1
ATOM 1226 N N . ALA A 1 154 ? -26.652 9.512 34.772 1.00 44.66 154 ALA A N 1
ATOM 1227 C CA . ALA A 1 154 ? -26.873 10.958 34.754 1.00 44.66 154 ALA A CA 1
ATOM 1228 C C . ALA A 1 154 ? -28.300 11.196 34.241 1.00 44.66 154 ALA A C 1
ATOM 1230 O O . ALA A 1 154 ? -28.705 10.456 33.314 1.00 44.66 154 ALA A O 1
#

=== Feature glossary ===
Feature key, reading from the visual/contextual features back to the raw sequence:

Rendered structure images. Structure images are PyMOL renders from six orthogonal camera directions. Cartoon representation draws helices as coils and strands as arrows; sticks shows the backbone as bonds; surface shows the solvent-excluded envelope. Rainbow coloring maps sequence position to hue (blue→red, N→C); chain coloring assigns a distinct color per polypeptide.

Contact-map, Ramachandran, and PAE plots. Three diagnostic plots accompany the record. The Cα contact map visualizes the tertiary structure as a 2D adjacency matrix (8 Å cutoff, sequence-local contacts suppressed). The Ramachandran plot shows the distribution of backbone (φ, ψ) torsions, with points in the α and β basins reflecting secondary structure content. The PAE plot shows AlphaFold's inter-residue confidence as a color matrix.

InterPro / GO / CATH / organism. The annotation block draws on four external resources. InterPro: which protein families and domains the sequence belongs to. GO: standardized terms for what the protein does, what process it participates in, and where in the cell it acts. CATH: which structural fold it has in the CATH hierarchy. Organism: the species of origin.

Nearest PDB structures. Structural nearest neighbors (via Foldseek easy-search vs the PDB). Reported per hit: target PDB id, E-value, and alignment TM-score. A TM-score above ~0.5 is the conventional threshold for 'same fold'.

Predicted aligned error. Predicted aligned error is AlphaFold's pairwise confidence. Unlike pLDDT (per-residue), PAE is per-residue-pair and captures whether two parts of the structure are correctly placed relative to each other. Units are ångströms of expected positional error.

Solvent-accessible surface area. SASA measures how much of the protein is reachable by solvent. It is computed by rolling a water-sized probe over the atomic surface and summing the exposed area (Å²). Per-residue SASA distinguishes core (buried, low SASA) from surface (exposed, high SASA) residues; total SASA is a whole-molecule size measure.

B-factor. Crystallographic B-factors measure how much each atom's electron density is smeared out, in Å². They rise in mobile loops and surface residues and fall in the buried interior. In AlphaFold models this column is repurposed to hold pLDDT instead.

pLDDT. For AlphaFold models, the B-factor field carries pLDDT — the model's own estimate of local accuracy on a 0–100 scale. Regions with pLDDT<50 should be treated as essentially unmodeled; they often correspond to intrinsically disordered segments.

Backbone torsions (φ/ψ). φ (phi) and ψ (psi) are the two rotatable backbone dihedrals per residue: φ is the C(i-1)–N–Cα–C torsion, ψ is the N–Cα–C–N(i+1) torsion, both in degrees on (−180°, 180°]. α-helical residues cluster near (−60°, −45°); β-strand residues near (−120°, +130°). A Ramachandran plot is simply a scatter of (φ, ψ) for every residue.

Radius of gyration, Cα contacts, bounding box. Radius of gyration (Rg) is the root-mean-square distance of Cα atoms from their centroid — a single number for overall size and compactness. A globular domain of N residues has Rg ≈ 2.2·N^0.38 Å; an extended or disordered chain has a much larger Rg. The Cα contact count is the number of residue pairs whose Cα atoms are within 8 Å and are more than four positions apart in sequence — a standard proxy for tertiary packing density. The bounding box is the smallest axis-aligned box enclosing all Cα atoms.

Secondary structure (3-state, P-SEA). Three-state secondary structure (P-SEA) collapses the eight DSSP classes into helix (a), strand (b), and coil (c). P-SEA assigns these from Cα geometry alone — distances and angles — without requiring backbone oxygens, so it works on any Cα trace.

Secondary structure (8-state, DSSP). Secondary structure is the local, repeating backbone conformation. DSSP classifies it into eight states by reading the hydrogen-bond network: three helix types (H, G, I), two β types (E, B), two non-regular types (T, S), and unstructured coil (-).

Foldseek 3Di. The Foldseek 3Di string encodes local tertiary geometry as a 20-letter alphabet — one character per residue — derived from the relative positions of nearby Cα atoms. Unlike the amino-acid sequence, 3Di is a direct function of the 3D structure, so two proteins with the same fold have similar 3Di strings even at low sequence identity.

mmCIF coordinates. Structure coordinates are given as an mmCIF _atom_site loop: one row per atom with element, residue name, chain id, sequence number, and x/y/z position in Å. Only the four main-chain atoms per residue are included here; side chains are omitted to keep the record compact.

Sequence. This is the polypeptide sequence — one letter per residue, N-terminus first. Length ranges from a few dozen residues for small domains to over a thousand for large multi-domain proteins.